Protein AF-A0A4Q4YLE3-F1 (afdb_monomer_lite)

Secondary structure (DSSP, 8-state):
--TT-SEEEEEEEGGGHHHHHHHHHHHHHHTTTSTT-EEEEEEE-SSGGGGGGS-HHHHHHHHHTTEEEE-PSPHHHH----HHHHHHHHHHH-SS-EEEEEES-HHHHHHHHHHHHHHHHH-TTS---------

Foldseek 3Di:
DQVPFLEEEFEEEQPQCVVRVVVLVVCLVCCVPDPNRAAEYEYAAQDPVSVVVDPVVSVVVSVVSRYHYHYDDHCPVVNDDPPLVVLLVCLVPDQAEYEYEYDYDPVNVVSSVVSVVVSVVVPVPGHHDYDYDDD

pLDDT: mean 82.59, std 16.85, range [38.06, 97.81]

Sequence (135 aa):
MLRGSHTAALVAGGSGIAVVFPLAWDLAQRSATAARRKVMLYWVIHSRAQRSWIPEERLDELRRRGVHVTIPEPTAEAGRPDVPAYVAGLASAASGTVGIVVSGPDGLSRSVRNTYAQALRRAVDGRLRVEQFAR

Radius of gyration: 14.25 Å; chains: 1; bounding box: 35×24×41 Å

Structure (mmCIF, N/CA/C/O backbone):
data_AF-A0A4Q4YLE3-F1
#
_entry.id   AF-A0A4Q4YLE3-F1
#
loop_
_atom_site.group_PDB
_atom_site.id
_atom_site.type_symbol
_atom_site.label_atom_id
_atom_site.label_alt_id
_atom_site.label_comp_id
_atom_site.label_asym_id
_atom_site.label_entity_id
_atom_site.label_seq_id
_atom_site.pdbx_PDB_ins_code
_atom_site.Cartn_x
_atom_site.Cartn_y
_atom_site.Cartn_z
_atom_site.occupancy
_atom_site.B_iso_or_equiv
_atom_site.auth_seq_id
_atom_site.auth_comp_id
_atom_site.auth_asym_id
_atom_site.auth_atom_id
_atom_site.pdbx_PDB_model_num
ATOM 1 N N . MET A 1 1 ? -6.513 -7.805 14.647 1.00 50.25 1 MET A N 1
ATOM 2 C CA . MET A 1 1 ? -5.983 -8.665 13.568 1.00 50.25 1 MET A CA 1
ATOM 3 C C . MET A 1 1 ? -6.444 -8.197 12.187 1.00 50.25 1 MET A C 1
ATOM 5 O O . MET A 1 1 ? -7.093 -8.977 11.517 1.00 50.25 1 MET A O 1
ATOM 9 N N . LEU A 1 2 ? -6.195 -6.943 11.755 1.00 45.50 2 LEU A N 1
ATOM 10 C CA . LEU A 1 2 ? -6.776 -6.216 10.583 1.00 45.50 2 LEU A CA 1
ATOM 11 C C . LEU A 1 2 ? -8.322 -6.155 10.553 1.00 45.50 2 LEU A C 1
ATOM 13 O O . LEU A 1 2 ? -8.935 -5.104 10.404 1.00 45.50 2 LEU A O 1
ATOM 17 N N . ARG A 1 3 ? -8.948 -7.301 10.791 1.00 47.16 3 ARG A N 1
ATOM 18 C CA . ARG A 1 3 ? -10.353 -7.627 11.028 1.00 47.16 3 ARG A CA 1
ATOM 19 C C . ARG A 1 3 ? -11.019 -6.860 12.173 1.00 47.16 3 ARG A C 1
ATOM 21 O O . ARG A 1 3 ? -12.242 -6.890 12.246 1.00 47.16 3 ARG A O 1
ATOM 28 N N . GLY A 1 4 ? -10.258 -6.166 13.023 1.00 49.62 4 GLY 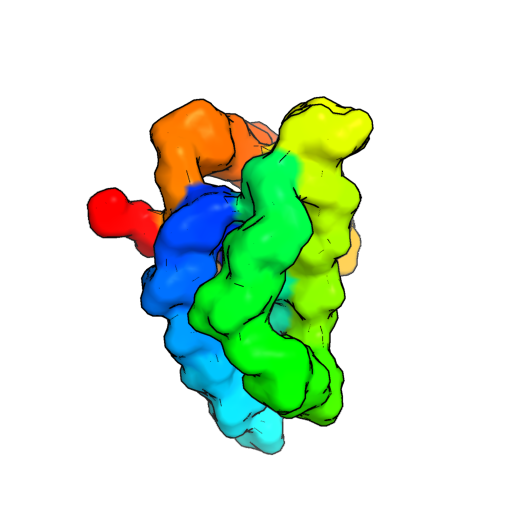A N 1
ATOM 29 C CA . GLY A 1 4 ? -10.769 -5.275 14.079 1.00 49.62 4 GLY A CA 1
ATOM 30 C C . GLY A 1 4 ? -10.410 -3.798 13.872 1.00 49.62 4 GLY A C 1
ATOM 31 O O . GLY A 1 4 ? -10.728 -2.970 14.721 1.00 49.62 4 GLY A O 1
ATOM 32 N N . SER A 1 5 ? -9.725 -3.469 12.770 1.00 58.47 5 SER A N 1
ATOM 33 C CA . SER A 1 5 ? -9.302 -2.102 12.464 1.00 58.47 5 SER A CA 1
ATOM 34 C C . SER A 1 5 ? -10.396 -1.352 11.705 1.00 58.47 5 SER A C 1
ATOM 36 O O . SER A 1 5 ? -11.073 -1.944 10.862 1.00 58.47 5 SER A O 1
ATOM 38 N N . HIS A 1 6 ? -10.592 -0.068 11.998 1.00 72.44 6 HIS A N 1
ATOM 39 C CA . HIS A 1 6 ? -11.520 0.789 11.248 1.00 72.44 6 HIS A CA 1
ATOM 40 C C . HIS A 1 6 ? -10.956 1.132 9.864 1.00 72.44 6 HIS A C 1
ATOM 42 O O . HIS A 1 6 ? -11.708 1.246 8.896 1.00 72.44 6 HIS A O 1
ATOM 48 N N . THR A 1 7 ? -9.625 1.195 9.763 1.00 84.12 7 THR A N 1
ATOM 49 C CA . THR A 1 7 ? -8.896 1.405 8.511 1.00 84.12 7 THR A CA 1
ATOM 50 C C . THR A 1 7 ? -7.884 0.281 8.288 1.00 84.12 7 THR A C 1
ATOM 52 O O . THR A 1 7 ? -7.126 -0.069 9.188 1.00 84.12 7 THR A O 1
ATOM 55 N N . ALA A 1 8 ? -7.841 -0.284 7.085 1.00 87.62 8 ALA A N 1
ATOM 56 C CA . ALA A 1 8 ? -6.843 -1.255 6.648 1.00 87.62 8 ALA A CA 1
ATOM 57 C C . ALA A 1 8 ? -6.058 -0.682 5.464 1.00 87.62 8 ALA A C 1
ATOM 59 O O . ALA A 1 8 ? -6.642 -0.393 4.422 1.00 87.62 8 ALA A O 1
ATOM 60 N N . ALA A 1 9 ? -4.746 -0.525 5.622 1.00 90.25 9 ALA A N 1
ATOM 61 C CA . ALA A 1 9 ? -3.834 -0.056 4.592 1.00 90.25 9 ALA A CA 1
ATOM 62 C C . ALA A 1 9 ? -2.948 -1.206 4.099 1.00 90.25 9 ALA A C 1
ATOM 64 O O . ALA A 1 9 ? -2.269 -1.885 4.865 1.00 90.25 9 ALA A O 1
ATOM 65 N N . LEU A 1 10 ? -2.989 -1.434 2.796 1.00 93.12 10 LEU A N 1
ATOM 66 C CA . LEU A 1 10 ? -2.396 -2.563 2.102 1.00 93.12 10 LEU A CA 1
ATOM 67 C C . LEU A 1 10 ? -1.394 -1.999 1.092 1.00 93.12 10 LEU A C 1
ATOM 69 O O . LEU A 1 10 ? -1.792 -1.409 0.092 1.00 93.12 10 LEU A O 1
ATOM 73 N N . VAL A 1 11 ? -0.100 -2.124 1.373 1.00 94.75 11 VAL A N 1
ATOM 74 C CA . VAL A 1 11 ? 0.982 -1.544 0.570 1.00 94.75 11 VAL A CA 1
ATOM 75 C C . VAL A 1 11 ? 1.712 -2.648 -0.187 1.00 94.75 11 VAL A C 1
ATOM 77 O O . VAL A 1 11 ? 2.286 -3.555 0.412 1.00 94.75 11 VAL A O 1
ATOM 80 N N . ALA A 1 12 ? 1.720 -2.563 -1.510 1.00 95.56 12 ALA A N 1
ATOM 81 C CA . ALA A 1 12 ? 2.442 -3.477 -2.382 1.00 95.56 12 ALA A CA 1
ATOM 82 C C . ALA A 1 12 ? 3.566 -2.741 -3.118 1.00 95.56 12 ALA A C 1
ATOM 84 O O . ALA A 1 12 ? 3.356 -1.646 -3.631 1.00 95.56 12 ALA A O 1
ATOM 85 N N . GLY A 1 13 ? 4.742 -3.353 -3.214 1.00 94.62 13 GLY A N 1
ATOM 86 C CA . GLY A 1 13 ? 5.823 -2.932 -4.102 1.00 94.62 13 GLY A CA 1
ATOM 87 C C . GLY A 1 13 ? 6.113 -4.013 -5.130 1.00 94.62 13 GLY A C 1
ATOM 88 O O . GLY A 1 13 ? 6.454 -5.135 -4.751 1.00 94.62 13 GLY A O 1
ATOM 89 N N . GLY A 1 14 ? 5.986 -3.688 -6.417 1.00 93.38 14 GLY A N 1
ATOM 90 C CA . GLY A 1 14 ? 6.179 -4.637 -7.507 1.00 93.38 14 GLY A CA 1
ATOM 91 C C . GLY A 1 14 ? 5.360 -5.907 -7.276 1.00 93.38 14 GLY A C 1
ATOM 92 O O . GLY A 1 14 ? 4.133 -5.848 -7.182 1.00 93.38 14 GLY A O 1
ATOM 93 N N . SER A 1 15 ? 6.041 -7.056 -7.181 1.00 92.62 15 SER A N 1
ATOM 94 C CA . SER A 1 15 ? 5.414 -8.387 -7.124 1.00 92.62 15 SER A CA 1
ATOM 95 C C . SER A 1 15 ? 4.742 -8.685 -5.788 1.00 92.62 15 SER A C 1
ATOM 97 O O . SER A 1 15 ? 3.935 -9.609 -5.708 1.00 92.62 15 SER A O 1
ATOM 99 N N . GLY A 1 16 ? 4.974 -7.858 -4.760 1.00 91.88 16 GLY A N 1
ATOM 100 C CA . GLY A 1 16 ? 4.255 -7.945 -3.488 1.00 91.88 16 GLY A CA 1
ATOM 101 C C . GLY A 1 16 ? 2.732 -7.831 -3.634 1.00 91.88 16 GLY A C 1
ATOM 102 O O . GLY A 1 16 ? 1.990 -8.265 -2.753 1.00 91.88 16 GLY A O 1
ATOM 103 N N . ILE A 1 17 ? 2.237 -7.334 -4.776 1.00 95.81 17 ILE A N 1
ATOM 104 C CA . ILE A 1 17 ? 0.808 -7.337 -5.105 1.00 95.81 17 ILE A CA 1
ATOM 105 C C . ILE A 1 17 ? 0.196 -8.741 -5.099 1.00 95.81 17 ILE A C 1
ATOM 107 O O . ILE A 1 17 ? -0.958 -8.882 -4.710 1.00 95.81 17 ILE A O 1
ATOM 111 N N . ALA A 1 18 ? 0.964 -9.787 -5.423 1.00 92.50 18 ALA A N 1
ATOM 112 C CA . ALA A 1 18 ? 0.488 -11.170 -5.390 1.00 92.50 18 ALA A CA 1
ATOM 113 C C . ALA A 1 18 ? 0.071 -11.616 -3.975 1.00 92.50 18 ALA A C 1
ATOM 115 O O . ALA A 1 18 ? -0.813 -12.454 -3.819 1.00 92.50 18 ALA A O 1
ATOM 116 N N . VAL A 1 19 ? 0.674 -11.023 -2.939 1.00 90.31 19 VAL A N 1
ATOM 117 C CA . VAL A 1 19 ? 0.323 -11.263 -1.531 1.00 90.31 19 VAL A CA 1
ATOM 118 C C . VAL A 1 19 ? -0.781 -10.312 -1.077 1.00 90.31 19 VAL A C 1
ATOM 120 O O . VAL A 1 19 ? -1.713 -10.704 -0.377 1.00 90.31 19 VAL A O 1
ATOM 123 N N . VAL A 1 20 ? -0.675 -9.043 -1.464 1.00 93.75 20 VAL A N 1
ATOM 124 C CA . VAL A 1 20 ? -1.514 -7.964 -0.934 1.00 93.75 20 VAL A CA 1
ATOM 125 C C . VAL A 1 20 ? -2.904 -7.936 -1.577 1.00 93.75 20 VAL A C 1
ATOM 127 O O . VAL A 1 20 ? -3.891 -7.667 -0.891 1.00 93.75 20 VAL A O 1
ATOM 130 N N . PHE A 1 21 ? -3.015 -8.247 -2.869 1.00 95.19 21 PHE A N 1
ATOM 131 C CA . PHE A 1 21 ? -4.281 -8.204 -3.600 1.00 95.19 21 PHE A CA 1
ATOM 132 C C . PHE A 1 21 ? -5.327 -9.200 -3.060 1.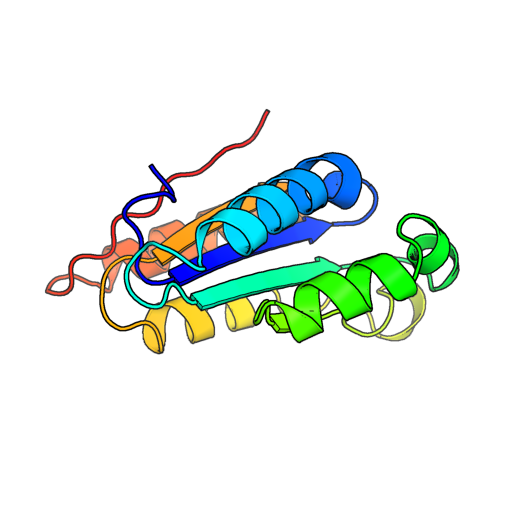00 95.19 21 PHE A C 1
ATOM 134 O O . PHE A 1 21 ? -6.447 -8.764 -2.786 1.00 95.19 21 PHE A O 1
ATOM 141 N N . PRO A 1 22 ? -5.015 -10.492 -2.808 1.00 93.94 22 PRO A N 1
ATOM 142 C CA . PRO A 1 22 ? -5.981 -11.414 -2.202 1.00 93.94 22 PRO A CA 1
ATOM 143 C C . PRO A 1 22 ? -6.486 -10.954 -0.826 1.00 93.94 22 PRO A C 1
ATOM 145 O O . PRO A 1 22 ? -7.654 -11.157 -0.499 1.00 93.94 22 PRO A O 1
ATOM 148 N N . LEU A 1 23 ? -5.637 -10.285 -0.035 1.00 91.56 23 LEU A N 1
ATOM 149 C CA . LEU A 1 23 ? -6.031 -9.712 1.257 1.00 91.56 23 LEU A CA 1
ATOM 150 C C . LEU A 1 23 ? -6.983 -8.524 1.082 1.00 91.56 23 LEU A C 1
ATOM 152 O O . LEU A 1 23 ? -7.979 -8.431 1.801 1.00 91.56 23 LEU A O 1
ATOM 156 N N . ALA A 1 24 ? -6.714 -7.644 0.110 1.00 93.19 24 ALA A N 1
ATOM 157 C CA . ALA A 1 24 ? -7.631 -6.565 -0.259 1.00 93.19 24 ALA A CA 1
ATOM 158 C C . ALA A 1 24 ? -8.995 -7.126 -0.673 1.00 93.19 24 ALA A C 1
ATOM 160 O O . ALA A 1 24 ? -10.030 -6.627 -0.236 1.00 93.19 24 ALA A O 1
ATOM 161 N N . TRP A 1 25 ? -8.983 -8.201 -1.461 1.00 93.19 25 TRP A N 1
ATOM 162 C CA . TRP A 1 25 ? -10.181 -8.875 -1.942 1.00 93.19 25 TRP A CA 1
ATOM 163 C C . TRP A 1 25 ? -11.009 -9.500 -0.813 1.00 93.19 25 TRP A C 1
ATOM 165 O O . TRP A 1 25 ? -12.214 -9.266 -0.738 1.00 93.19 25 TRP A O 1
ATOM 175 N N . ASP A 1 26 ? -10.386 -10.251 0.105 1.00 90.69 26 ASP A N 1
ATOM 176 C CA . ASP A 1 26 ? -11.078 -10.830 1.271 1.00 90.69 26 ASP A CA 1
ATOM 177 C C . ASP A 1 26 ? -11.692 -9.738 2.159 1.00 90.69 26 ASP A C 1
ATOM 179 O O . ASP A 1 26 ? -12.844 -9.853 2.585 1.00 90.69 26 ASP A O 1
ATOM 183 N N . LEU A 1 27 ? -10.957 -8.645 2.398 1.00 87.81 27 LEU A N 1
ATOM 184 C CA . LEU A 1 27 ? -11.457 -7.518 3.185 1.00 87.81 27 LEU A CA 1
ATOM 185 C C . LEU A 1 27 ? -12.626 -6.806 2.493 1.00 87.81 27 LEU A C 1
ATOM 187 O O . LEU A 1 27 ? -13.603 -6.475 3.163 1.00 87.81 27 LEU A O 1
ATOM 191 N N . ALA A 1 28 ? -12.557 -6.613 1.174 1.00 88.56 28 ALA A N 1
ATOM 192 C CA . ALA A 1 28 ? -13.619 -5.987 0.390 1.00 88.56 28 ALA A CA 1
ATOM 193 C C . ALA A 1 28 ? -14.910 -6.818 0.395 1.00 88.56 28 ALA A C 1
ATOM 195 O O . ALA A 1 28 ? -15.994 -6.273 0.587 1.00 88.56 28 ALA A O 1
ATOM 196 N N . GLN A 1 29 ? -14.808 -8.144 0.242 1.00 85.75 29 GLN A N 1
ATOM 197 C CA . GLN A 1 29 ? -15.972 -9.038 0.258 1.00 85.75 29 GLN A CA 1
ATOM 198 C C . GLN A 1 29 ? -16.691 -9.046 1.611 1.00 85.75 29 GLN A C 1
ATOM 200 O O . GLN A 1 29 ? -17.917 -9.098 1.662 1.00 85.75 29 GLN A O 1
ATOM 205 N N . ARG A 1 30 ? -15.942 -8.963 2.714 1.00 75.62 30 ARG A N 1
ATOM 206 C CA . ARG A 1 30 ? -16.501 -9.014 4.075 1.00 75.62 30 ARG A CA 1
ATOM 207 C C . ARG A 1 30 ? -16.994 -7.662 4.596 1.00 75.62 30 ARG A C 1
ATOM 209 O O . ARG A 1 30 ? -17.662 -7.618 5.626 1.00 75.62 30 ARG A O 1
ATOM 216 N N . SER A 1 31 ? -16.673 -6.560 3.915 1.00 63.66 31 SER A N 1
ATOM 217 C CA 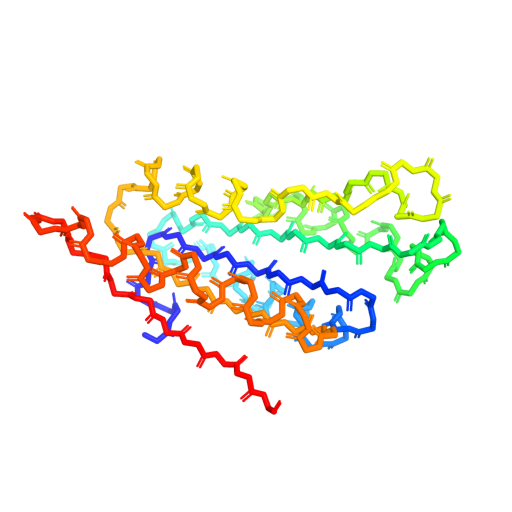. SER A 1 31 ? -17.063 -5.206 4.340 1.00 63.66 31 SER A CA 1
ATOM 218 C C . SER A 1 31 ? -18.573 -4.947 4.211 1.00 63.66 31 SER A C 1
ATOM 220 O O . SER A 1 31 ? -19.091 -4.019 4.820 1.00 63.66 31 SER A O 1
ATOM 222 N N . ALA A 1 32 ? -19.307 -5.797 3.480 1.00 56.81 32 ALA A N 1
ATOM 223 C CA . ALA A 1 32 ? -20.765 -5.709 3.371 1.00 56.81 32 ALA A CA 1
ATOM 224 C C . ALA A 1 32 ? -21.503 -5.994 4.699 1.00 56.81 32 ALA A C 1
ATOM 226 O O . ALA A 1 32 ? -22.635 -5.550 4.863 1.00 56.81 32 ALA A O 1
ATOM 227 N N . THR A 1 33 ? -20.880 -6.706 5.651 1.00 51.56 33 THR A N 1
ATOM 228 C CA . THR A 1 33 ? -21.538 -7.170 6.892 1.00 51.56 33 THR A CA 1
ATOM 229 C C . THR A 1 33 ? -20.926 -6.629 8.187 1.00 51.56 33 THR A C 1
ATOM 231 O O . THR A 1 33 ? -21.509 -6.806 9.252 1.00 51.56 33 THR A O 1
ATOM 234 N N . ALA A 1 34 ? -19.755 -5.988 8.139 1.00 52.91 34 ALA A N 1
ATOM 235 C CA . ALA A 1 34 ? -19.073 -5.435 9.310 1.00 52.91 34 ALA A CA 1
ATOM 236 C C . ALA A 1 34 ? -18.972 -3.909 9.190 1.00 52.91 34 ALA A C 1
ATOM 238 O O . ALA A 1 34 ? -18.701 -3.405 8.104 1.00 52.91 34 ALA A O 1
ATOM 239 N N . ALA A 1 35 ? -19.178 -3.187 10.299 1.00 56.50 35 ALA A N 1
ATOM 240 C CA . ALA A 1 35 ? -19.141 -1.723 10.382 1.00 56.50 35 ALA A CA 1
ATOM 241 C C . ALA A 1 35 ? -18.097 -1.093 9.434 1.00 56.50 35 ALA A C 1
ATOM 243 O O . ALA A 1 35 ? -16.904 -1.361 9.562 1.00 56.50 35 ALA A O 1
ATOM 244 N N . ARG A 1 36 ? -18.601 -0.298 8.477 1.00 65.56 36 ARG A N 1
ATOM 245 C CA . ARG A 1 36 ? -17.958 0.480 7.396 1.00 65.56 36 ARG A CA 1
ATOM 246 C C . ARG A 1 36 ? -16.417 0.613 7.474 1.00 65.56 36 ARG A C 1
ATOM 248 O O . ARG A 1 36 ? -15.886 1.699 7.706 1.00 65.56 36 ARG A O 1
ATOM 255 N N . ARG A 1 37 ? -15.680 -0.481 7.251 1.00 77.12 37 ARG A N 1
ATOM 256 C CA . ARG A 1 37 ? -14.207 -0.487 7.263 1.00 77.12 37 ARG A CA 1
ATOM 257 C C . ARG A 1 37 ? -13.676 0.218 6.020 1.00 77.12 37 ARG A C 1
ATOM 259 O O . ARG A 1 37 ? -14.029 -0.151 4.902 1.00 77.12 37 ARG A O 1
ATOM 266 N N . LYS A 1 38 ? -12.763 1.172 6.205 1.00 86.69 38 LYS A N 1
ATOM 267 C CA . LYS A 1 38 ? -12.014 1.787 5.102 1.00 86.69 38 LYS A CA 1
ATOM 268 C C . LYS A 1 38 ? -10.869 0.864 4.696 1.00 86.69 38 LYS A C 1
ATOM 270 O O . LYS A 1 38 ? -10.003 0.563 5.514 1.00 86.69 38 LYS A O 1
ATOM 275 N N . VAL A 1 39 ? -10.852 0.412 3.446 1.00 90.88 39 VAL A N 1
ATOM 276 C CA . VAL A 1 39 ? -9.759 -0.402 2.892 1.00 90.88 39 VAL A CA 1
ATOM 277 C C . VAL A 1 39 ? -9.026 0.424 1.841 1.00 90.88 39 VAL A C 1
ATOM 279 O O . VAL A 1 39 ? -9.654 1.013 0.962 1.00 90.88 39 VAL A O 1
ATOM 282 N N . MET A 1 40 ? -7.703 0.481 1.953 1.00 93.56 40 MET A N 1
ATOM 283 C CA . MET A 1 40 ? -6.819 1.271 1.102 1.00 93.56 40 MET A CA 1
ATOM 284 C C . MET A 1 40 ? -5.767 0.334 0.508 1.00 93.56 40 MET A C 1
ATOM 286 O O . MET A 1 40 ? -5.034 -0.303 1.262 1.00 93.56 40 MET A O 1
ATOM 290 N N . LEU A 1 41 ? -5.677 0.256 -0.816 1.00 96.38 41 LEU A N 1
ATOM 291 C CA . LEU A 1 41 ? -4.640 -0.469 -1.547 1.00 96.38 41 LEU A CA 1
ATOM 292 C C . LEU A 1 41 ? -3.709 0.545 -2.213 1.00 96.38 41 LEU A C 1
ATOM 294 O O . LEU A 1 41 ? -4.155 1.337 -3.034 1.00 96.38 41 LEU A O 1
ATOM 298 N N . TYR A 1 42 ? -2.423 0.505 -1.878 1.00 97.25 42 TYR A N 1
ATOM 299 C CA . TYR A 1 42 ? -1.391 1.348 -2.475 1.00 97.25 42 TYR A CA 1
ATOM 300 C C . TYR A 1 42 ? -0.341 0.467 -3.149 1.00 97.25 42 TYR A C 1
ATOM 302 O O . TYR A 1 42 ? 0.405 -0.233 -2.463 1.00 97.25 42 TYR A O 1
ATOM 310 N N . TRP A 1 43 ? -0.289 0.465 -4.480 1.00 97.81 43 TRP A N 1
ATOM 311 C CA . TRP A 1 43 ? 0.590 -0.428 -5.237 1.00 97.81 43 TRP A CA 1
ATOM 312 C C . TRP A 1 43 ? 1.639 0.346 -6.029 1.00 97.81 43 TRP A C 1
ATOM 314 O O . TRP A 1 43 ? 1.359 0.913 -7.078 1.00 97.81 43 TRP A O 1
ATOM 324 N N . VAL A 1 44 ? 2.870 0.345 -5.522 1.00 97.50 44 VAL A N 1
ATOM 325 C CA . VAL A 1 44 ? 4.037 0.940 -6.173 1.00 97.50 44 VAL A CA 1
ATOM 326 C C . VAL A 1 44 ? 4.556 -0.008 -7.246 1.00 97.50 44 VAL A C 1
ATOM 328 O O . VAL A 1 44 ? 4.991 -1.119 -6.935 1.00 97.50 44 VAL A O 1
ATOM 331 N N . ILE A 1 45 ? 4.573 0.452 -8.492 1.00 97.00 45 ILE A N 1
ATOM 332 C CA . ILE A 1 45 ? 5.114 -0.281 -9.640 1.00 97.00 45 ILE A CA 1
ATOM 333 C C . ILE A 1 45 ? 6.377 0.396 -10.166 1.00 97.00 45 ILE A C 1
ATOM 335 O O . ILE A 1 45 ? 6.529 1.610 -10.072 1.00 97.00 45 ILE A O 1
ATOM 339 N N . HIS A 1 46 ? 7.299 -0.388 -10.718 1.00 96.19 46 HIS A N 1
ATOM 340 C CA . HIS A 1 46 ? 8.501 0.137 -11.358 1.00 96.19 46 HIS A CA 1
ATOM 341 C C . HIS A 1 46 ? 8.247 0.564 -12.804 1.00 96.19 46 HIS A C 1
ATOM 343 O O . HIS A 1 46 ? 8.713 1.620 -13.215 1.00 96.19 46 HIS A O 1
ATOM 349 N N . SER A 1 47 ? 7.460 -0.215 -13.549 1.00 96.81 47 SER A N 1
ATOM 350 C CA . SER A 1 47 ? 7.114 0.056 -14.946 1.00 96.81 47 SER A CA 1
ATOM 351 C C . SER A 1 47 ? 5.625 -0.174 -15.203 1.00 96.81 47 SER A C 1
ATOM 353 O O . SER A 1 47 ? 4.987 -0.983 -14.523 1.00 96.81 47 SER A O 1
ATOM 355 N N . ARG A 1 48 ? 5.063 0.491 -16.224 1.00 95.19 48 ARG A N 1
ATOM 356 C CA . ARG A 1 48 ? 3.644 0.327 -16.612 1.00 95.19 48 ARG A CA 1
ATOM 357 C C . ARG A 1 48 ? 3.287 -1.112 -16.964 1.00 95.19 48 ARG A C 1
ATOM 359 O O . ARG A 1 48 ? 2.163 -1.525 -16.699 1.00 95.19 48 ARG A O 1
ATOM 366 N N . ALA A 1 49 ? 4.241 -1.885 -17.485 1.00 95.00 49 ALA A N 1
ATOM 367 C CA . ALA A 1 49 ? 4.049 -3.297 -17.810 1.00 95.00 49 ALA A CA 1
ATOM 368 C C . ALA A 1 49 ? 3.575 -4.119 -16.598 1.00 95.00 49 ALA A C 1
ATOM 370 O O . ALA A 1 49 ? 2.777 -5.040 -16.761 1.00 95.00 49 ALA A O 1
ATOM 371 N N . GLN A 1 50 ? 3.986 -3.752 -15.378 1.00 95.50 50 GLN A N 1
ATOM 372 C CA . GLN A 1 50 ? 3.554 -4.441 -14.159 1.00 95.50 50 GLN A CA 1
ATOM 373 C C . GLN A 1 50 ? 2.057 -4.284 -13.878 1.00 95.50 50 GLN A C 1
ATOM 375 O O . GLN A 1 50 ? 1.506 -5.140 -13.197 1.00 95.50 50 GLN A O 1
ATOM 380 N N . ARG A 1 51 ? 1.368 -3.271 -14.433 1.00 92.94 51 ARG A N 1
ATOM 381 C CA . ARG A 1 51 ? -0.097 -3.146 -14.297 1.00 92.94 51 ARG A CA 1
ATOM 382 C C . ARG A 1 51 ? -0.830 -4.374 -14.827 1.00 92.94 51 ARG A C 1
ATOM 384 O O . ARG A 1 51 ? -1.845 -4.739 -14.259 1.00 92.94 51 ARG A O 1
ATOM 391 N N . SER A 1 52 ? -0.285 -5.041 -15.847 1.00 94.62 52 SER A N 1
ATOM 392 C CA . SER A 1 52 ? -0.875 -6.260 -16.420 1.00 94.62 52 SER A CA 1
ATOM 393 C C . SER A 1 52 ? -0.941 -7.441 -15.444 1.00 94.62 52 SER A C 1
ATOM 395 O O . SER A 1 52 ? -1.684 -8.387 -15.685 1.00 94.62 52 SER A O 1
ATOM 397 N N . TRP A 1 53 ? -0.196 -7.403 -14.331 1.00 96.00 53 TRP A N 1
ATOM 398 C CA . TRP A 1 53 ? -0.196 -8.482 -13.340 1.00 96.00 53 TRP A CA 1
ATOM 399 C C . TRP A 1 53 ? -1.530 -8.632 -12.613 1.00 96.00 53 TRP A C 1
ATOM 401 O O . TRP A 1 53 ? -1.825 -9.715 -12.114 1.00 96.00 53 TRP A O 1
ATOM 411 N N . ILE A 1 54 ? -2.333 -7.567 -12.553 1.00 96.31 54 ILE A N 1
ATOM 412 C CA . ILE A 1 54 ? -3.709 -7.611 -12.066 1.00 96.31 54 ILE A CA 1
ATOM 413 C C . ILE A 1 54 ? -4.599 -7.038 -13.173 1.00 96.31 54 ILE A C 1
ATOM 415 O O . ILE A 1 54 ? -4.420 -5.872 -13.519 1.00 96.31 54 ILE A O 1
ATOM 419 N N . PRO A 1 55 ? -5.564 -7.805 -13.713 1.00 96.00 55 PRO A N 1
ATOM 420 C CA . PRO A 1 55 ? -6.496 -7.282 -14.708 1.00 96.00 55 PRO A CA 1
ATOM 421 C C . PRO A 1 55 ? -7.204 -6.024 -14.193 1.00 96.00 55 PRO A C 1
ATOM 423 O O . PRO A 1 55 ? -7.612 -5.979 -13.026 1.00 96.00 55 PRO A O 1
ATOM 426 N N . GLU A 1 56 ? -7.358 -5.002 -15.035 1.00 95.12 56 GLU A N 1
ATOM 427 C CA . GLU A 1 56 ? -7.954 -3.727 -14.610 1.00 95.12 56 GLU A CA 1
ATOM 428 C C . GLU A 1 56 ? -9.391 -3.934 -14.109 1.00 95.12 56 GLU A C 1
ATOM 430 O O . GLU A 1 56 ? -9.784 -3.338 -13.111 1.00 95.12 56 GLU A O 1
ATOM 435 N N . GLU A 1 57 ? -10.127 -4.895 -14.675 1.00 96.88 57 GLU A N 1
ATOM 436 C CA . GLU A 1 57 ? -11.481 -5.261 -14.251 1.00 96.88 57 GLU A CA 1
ATOM 437 C C . GLU A 1 57 ? -11.528 -5.692 -12.779 1.00 96.88 57 GLU A C 1
ATOM 439 O O . GLU A 1 57 ? -12.504 -5.428 -12.070 1.00 96.88 57 GLU A O 1
ATOM 444 N N . ARG A 1 58 ? -10.458 -6.338 -12.295 1.00 96.19 58 ARG A N 1
ATOM 445 C CA . ARG A 1 58 ? -10.322 -6.758 -10.895 1.00 96.19 58 ARG A CA 1
ATOM 446 C C . ARG A 1 58 ? -10.016 -5.573 -9.983 1.00 96.19 58 ARG A C 1
ATOM 448 O O . ARG A 1 58 ? -10.534 -5.523 -8.867 1.00 96.19 58 ARG A O 1
ATOM 455 N N . LEU A 1 59 ? -9.210 -4.613 -10.434 1.00 96.31 59 LEU A N 1
ATOM 456 C CA . LEU A 1 59 ? -8.977 -3.368 -9.696 1.00 96.31 59 LEU A CA 1
ATOM 457 C C . LEU A 1 59 ? -10.259 -2.530 -9.629 1.00 96.31 59 LEU A C 1
ATOM 459 O O . LEU A 1 59 ? -10.610 -2.025 -8.563 1.00 96.31 59 LEU A O 1
ATOM 463 N N . ASP A 1 60 ? -11.004 -2.458 -10.727 1.00 96.50 60 ASP A N 1
ATOM 464 C CA . ASP A 1 60 ? -12.291 -1.776 -10.786 1.00 96.50 60 ASP A CA 1
ATOM 465 C C . ASP A 1 60 ? -13.339 -2.439 -9.899 1.00 96.50 60 ASP A C 1
ATOM 467 O O . ASP A 1 60 ? -14.124 -1.747 -9.252 1.00 96.50 60 ASP A O 1
ATOM 471 N N . GLU A 1 61 ? -13.344 -3.769 -9.796 1.00 95.56 61 GLU A N 1
ATOM 472 C CA . GLU A 1 61 ? -14.221 -4.451 -8.849 1.00 95.56 61 GLU A CA 1
ATOM 473 C C . GLU A 1 61 ? -13.883 -4.093 -7.396 1.00 95.56 61 GLU A C 1
ATOM 475 O O . GLU A 1 61 ? -14.793 -3.817 -6.611 1.00 95.56 61 GLU A O 1
ATOM 480 N N . LEU A 1 62 ? -12.596 -4.024 -7.034 1.00 94.94 62 LEU A N 1
ATOM 481 C CA . LEU A 1 62 ? -12.189 -3.544 -5.710 1.00 94.94 62 LEU A CA 1
ATOM 482 C C . LEU A 1 62 ? -12.685 -2.113 -5.458 1.00 94.94 62 LEU A C 1
ATOM 484 O O . LEU A 1 62 ? -13.255 -1.847 -4.396 1.00 94.94 62 LEU A O 1
ATOM 488 N N . ARG A 1 63 ? -12.534 -1.214 -6.439 1.00 95.25 63 ARG A N 1
ATOM 489 C CA . ARG A 1 63 ? -13.029 0.171 -6.357 1.00 95.25 63 ARG A CA 1
ATOM 490 C C . ARG A 1 63 ? -14.543 0.218 -6.157 1.00 95.25 63 ARG A C 1
ATOM 492 O O . ARG A 1 63 ? -15.012 0.881 -5.234 1.00 95.25 63 ARG A O 1
ATOM 499 N N . ARG A 1 64 ? -15.312 -0.547 -6.944 1.00 93.31 64 ARG A N 1
ATOM 500 C CA . ARG A 1 64 ? -16.779 -0.657 -6.807 1.00 93.31 64 ARG A CA 1
ATOM 501 C C . ARG A 1 64 ? -17.207 -1.190 -5.439 1.00 93.31 64 ARG A C 1
ATOM 503 O O . ARG A 1 64 ? -18.247 -0.792 -4.927 1.00 93.31 64 ARG A O 1
ATOM 510 N N . ARG A 1 65 ? -16.398 -2.055 -4.825 1.00 90.69 65 ARG A N 1
ATOM 511 C CA . ARG A 1 65 ? -16.612 -2.576 -3.463 1.00 90.69 65 ARG A CA 1
ATOM 512 C C . ARG A 1 65 ? -16.153 -1.614 -2.355 1.00 90.69 65 ARG A C 1
ATOM 514 O O . ARG A 1 65 ? -16.216 -1.973 -1.182 1.00 90.69 65 ARG A O 1
ATOM 521 N N . GLY A 1 66 ? -15.706 -0.404 -2.698 1.00 90.88 66 GLY A N 1
ATOM 522 C CA . GLY A 1 66 ? -15.324 0.640 -1.743 1.00 90.88 66 GLY A CA 1
ATOM 523 C C . GLY A 1 66 ? -13.865 0.591 -1.282 1.00 90.88 66 GLY A C 1
ATOM 524 O O . GLY A 1 66 ? -13.516 1.245 -0.297 1.00 90.88 66 GLY A O 1
ATOM 525 N N . VAL A 1 67 ? -13.004 -0.172 -1.964 1.00 93.12 67 VAL A N 1
ATOM 526 C CA . VAL A 1 67 ? -11.555 -0.114 -1.738 1.00 93.12 67 VAL A CA 1
ATOM 527 C C . VAL A 1 67 ? -10.979 1.089 -2.473 1.00 93.12 67 VAL A C 1
ATOM 529 O O . VAL A 1 67 ? -11.155 1.239 -3.679 1.00 93.12 67 VAL A O 1
ATOM 532 N N . HIS A 1 68 ? -10.221 1.919 -1.766 1.00 94.12 68 HIS A N 1
ATOM 533 C CA . HIS A 1 68 ? -9.478 3.004 -2.396 1.00 94.12 68 HIS A CA 1
ATOM 534 C C . HIS A 1 68 ? -8.186 2.434 -2.976 1.00 94.12 68 HIS A C 1
ATOM 536 O O . HIS A 1 68 ? -7.268 2.090 -2.231 1.00 94.12 68 HIS A O 1
ATOM 542 N N . VAL A 1 69 ? -8.142 2.286 -4.298 1.00 96.62 69 VAL A N 1
ATOM 543 C CA . VAL A 1 69 ? -6.983 1.755 -5.023 1.00 96.62 69 VAL A CA 1
ATOM 544 C C . VAL A 1 69 ? -6.167 2.910 -5.592 1.00 96.62 69 VAL A C 1
ATOM 546 O O . VAL A 1 69 ? -6.643 3.624 -6.473 1.00 96.62 69 VAL A O 1
ATOM 549 N N . THR A 1 70 ? -4.924 3.037 -5.138 1.00 97.06 70 THR A N 1
ATOM 550 C CA . THR A 1 70 ? -3.963 4.039 -5.598 1.00 97.06 70 THR A CA 1
ATOM 551 C C . THR A 1 70 ? -2.746 3.349 -6.204 1.00 97.06 70 THR A C 1
ATOM 553 O O . THR A 1 70 ? -2.092 2.529 -5.558 1.00 97.06 70 THR A O 1
ATOM 556 N N . ILE A 1 71 ? -2.427 3.705 -7.446 1.00 97.00 71 ILE A N 1
ATOM 557 C CA . ILE A 1 71 ? -1.231 3.262 -8.166 1.00 97.00 71 ILE A CA 1
ATOM 558 C C . ILE A 1 71 ? -0.519 4.546 -8.616 1.00 97.00 71 ILE A C 1
ATOM 560 O O . ILE A 1 71 ? -1.049 5.224 -9.496 1.00 97.00 71 ILE A O 1
ATOM 564 N N . PRO A 1 72 ? 0.596 4.951 -7.977 1.00 96.94 72 PRO A N 1
ATOM 565 C CA . PRO A 1 72 ? 1.350 6.130 -8.392 1.00 96.94 72 PRO A CA 1
ATOM 566 C C . PRO A 1 72 ? 1.988 5.926 -9.772 1.00 96.94 72 PRO A C 1
ATOM 568 O O . PRO A 1 72 ? 2.016 4.809 -10.300 1.00 96.94 72 PRO A O 1
ATOM 571 N N . GLU A 1 73 ? 2.535 7.003 -10.339 1.00 96.88 73 GLU A N 1
ATOM 572 C CA . GLU A 1 73 ? 3.358 6.896 -11.542 1.00 96.88 73 GLU A CA 1
ATOM 573 C C . GLU A 1 73 ? 4.505 5.892 -11.331 1.00 96.88 73 GLU A C 1
ATOM 575 O O . GLU A 1 73 ? 5.045 5.791 -10.220 1.00 96.88 73 GLU A O 1
ATOM 580 N N . PRO A 1 74 ? 4.863 5.110 -12.364 1.00 97.31 74 PRO A N 1
ATOM 581 C CA . PRO A 1 74 ? 5.900 4.101 -12.233 1.00 97.31 74 PRO A CA 1
ATOM 582 C C . PRO A 1 74 ? 7.226 4.702 -11.780 1.00 97.31 74 PRO A C 1
ATOM 584 O O . PRO A 1 74 ? 7.625 5.775 -12.232 1.00 97.31 74 PRO A O 1
ATOM 587 N N . THR A 1 75 ? 7.955 3.982 -10.929 1.00 96.62 75 THR A N 1
ATOM 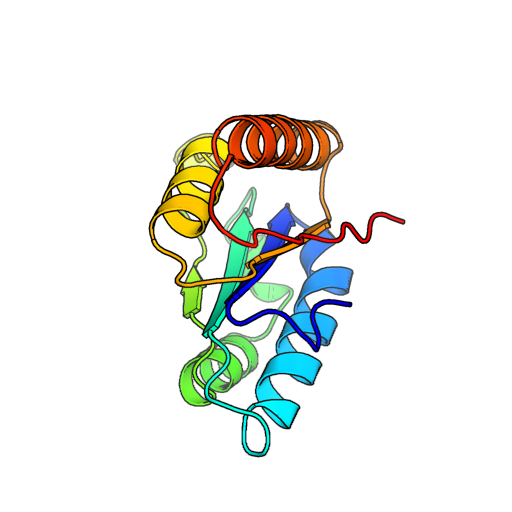588 C CA . THR A 1 75 ? 9.190 4.532 -10.359 1.00 96.62 75 THR A CA 1
ATOM 589 C C . THR A 1 75 ? 10.310 4.735 -11.372 1.00 96.62 75 THR A C 1
ATOM 591 O O . THR A 1 75 ? 11.207 5.529 -11.107 1.00 96.62 75 THR A O 1
ATOM 594 N N . ALA A 1 76 ? 10.263 4.060 -12.526 1.00 96.31 76 ALA A N 1
ATOM 595 C CA . ALA A 1 76 ? 11.165 4.323 -13.647 1.00 96.31 76 ALA A CA 1
ATOM 596 C C . ALA A 1 76 ? 10.889 5.666 -14.346 1.00 96.31 76 ALA A C 1
ATOM 598 O O . ALA A 1 76 ? 11.767 6.177 -15.030 1.00 96.31 76 ALA A O 1
ATOM 599 N N . GLU A 1 77 ? 9.685 6.224 -14.190 1.00 97.00 77 GLU A N 1
ATOM 600 C CA . GLU A 1 77 ? 9.241 7.442 -14.877 1.00 97.00 77 GLU A CA 1
ATOM 601 C C . GLU A 1 77 ? 9.278 8.660 -13.946 1.00 97.00 77 GLU A C 1
ATOM 603 O O . GLU A 1 77 ? 9.817 9.697 -14.316 1.00 97.00 77 GLU A O 1
ATOM 608 N N . ALA A 1 78 ? 8.758 8.521 -12.723 1.00 95.81 78 ALA A N 1
ATOM 609 C CA . ALA A 1 78 ? 8.605 9.628 -11.770 1.00 95.81 78 ALA A CA 1
ATOM 610 C C . ALA A 1 78 ? 9.474 9.488 -10.504 1.00 95.81 78 ALA A C 1
ATOM 612 O O . ALA A 1 78 ? 9.390 10.301 -9.584 1.00 95.81 78 ALA A O 1
ATOM 613 N N . GLY A 1 79 ? 10.313 8.449 -10.426 1.00 94.31 79 GLY A N 1
ATOM 614 C CA . GLY A 1 79 ? 11.091 8.142 -9.228 1.00 94.31 79 GLY A CA 1
ATOM 615 C C . GLY A 1 79 ? 10.268 7.475 -8.120 1.00 94.31 79 GLY A C 1
ATOM 616 O O . GLY A 1 79 ? 9.129 7.045 -8.303 1.00 94.31 79 GLY A O 1
ATOM 617 N N . ARG A 1 80 ? 10.870 7.300 -6.938 1.00 92.19 80 ARG A N 1
ATOM 618 C CA . ARG A 1 80 ? 10.207 6.601 -5.828 1.00 92.19 80 ARG A CA 1
ATOM 619 C C . ARG A 1 80 ? 9.142 7.511 -5.190 1.00 92.19 80 ARG A C 1
ATOM 621 O O . ARG A 1 80 ? 9.512 8.578 -4.707 1.00 92.19 80 ARG A O 1
ATOM 628 N N . PRO A 1 81 ? 7.870 7.080 -5.084 1.00 94.44 81 PRO A N 1
ATOM 629 C CA . PRO A 1 81 ? 6.856 7.847 -4.371 1.00 94.44 81 PRO A CA 1
ATOM 630 C C . PRO A 1 81 ? 7.162 7.903 -2.871 1.00 94.44 81 PRO A C 1
ATOM 632 O O . PRO A 1 81 ? 7.736 6.966 -2.302 1.00 94.44 81 PRO A O 1
ATOM 635 N N . ASP A 1 82 ? 6.713 8.968 -2.210 1.00 94.50 82 ASP A N 1
ATOM 636 C CA . ASP A 1 82 ? 6.836 9.125 -0.759 1.00 94.50 82 ASP A CA 1
ATOM 637 C C . ASP A 1 82 ? 5.798 8.264 -0.013 1.00 94.50 82 ASP A C 1
ATOM 639 O O . ASP A 1 82 ? 4.773 8.723 0.499 1.00 94.50 82 ASP A O 1
ATOM 643 N N . VAL A 1 83 ? 6.061 6.956 0.016 1.00 91.69 83 VAL A N 1
ATOM 644 C CA . VAL A 1 83 ? 5.250 5.984 0.761 1.00 91.69 83 VAL A CA 1
ATOM 645 C C . VAL A 1 83 ? 5.187 6.316 2.262 1.00 91.69 83 VAL A C 1
ATOM 647 O O . VAL A 1 83 ? 4.099 6.199 2.831 1.00 91.69 83 VAL A O 1
ATOM 650 N N . PRO A 1 84 ? 6.285 6.742 2.927 1.00 90.12 84 PRO A N 1
ATOM 651 C CA . PRO A 1 84 ? 6.228 7.268 4.289 1.00 90.12 84 PRO A CA 1
ATOM 652 C C . PRO A 1 84 ? 5.174 8.361 4.492 1.00 90.12 84 PRO A C 1
ATOM 654 O O . PRO A 1 84 ? 4.345 8.231 5.392 1.00 90.12 84 PRO A O 1
ATOM 657 N N . ALA A 1 85 ? 5.161 9.404 3.661 1.00 90.81 85 ALA A N 1
ATOM 658 C CA . ALA A 1 85 ? 4.186 10.485 3.785 1.00 90.81 85 ALA A CA 1
ATOM 659 C C . ALA A 1 85 ? 2.750 9.983 3.584 1.00 90.81 85 ALA A C 1
ATOM 661 O O . ALA A 1 85 ? 1.866 10.330 4.368 1.00 90.81 85 ALA A O 1
ATOM 662 N N . TYR A 1 86 ? 2.524 9.100 2.605 1.00 90.75 86 TYR A N 1
ATOM 663 C CA . TYR A 1 86 ? 1.215 8.478 2.387 1.00 90.75 86 TYR A CA 1
ATOM 664 C C . TYR A 1 86 ? 0.727 7.706 3.624 1.00 90.75 86 TYR A C 1
ATOM 666 O O . TYR A 1 86 ? -0.402 7.891 4.083 1.00 90.75 86 TYR A O 1
ATOM 674 N N . VAL A 1 87 ? 1.589 6.864 4.202 1.00 86.56 87 VAL A N 1
ATOM 675 C CA . VAL A 1 87 ? 1.274 6.074 5.401 1.00 86.56 87 VAL A CA 1
ATOM 676 C C . VAL A 1 87 ? 1.026 6.970 6.615 1.00 86.56 87 VAL A C 1
ATOM 678 O O . VAL A 1 87 ? 0.075 6.733 7.360 1.00 86.56 87 VAL A O 1
ATOM 681 N N . ALA A 1 88 ?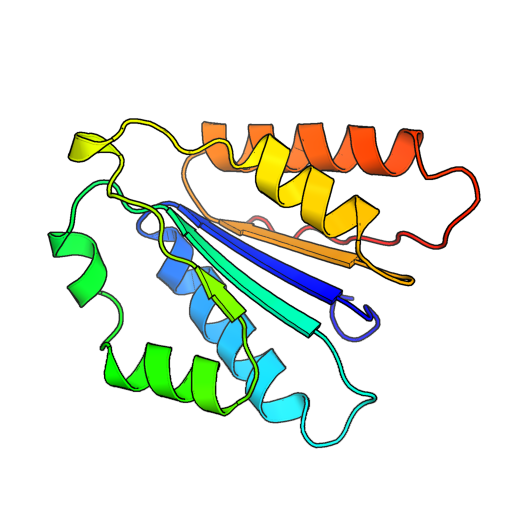 1.849 8.001 6.812 1.00 86.38 88 ALA A N 1
ATOM 682 C CA . ALA A 1 88 ? 1.688 8.949 7.909 1.00 86.38 88 ALA A CA 1
ATOM 683 C C . ALA A 1 88 ? 0.374 9.734 7.788 1.00 86.38 88 ALA A C 1
ATOM 685 O O . ALA A 1 88 ? -0.369 9.825 8.761 1.00 86.38 88 ALA A O 1
ATOM 686 N N . GLY A 1 89 ? 0.047 10.233 6.592 1.00 86.69 89 GLY A N 1
ATOM 687 C CA . GLY A 1 89 ? -1.215 10.926 6.331 1.00 86.69 89 GLY A CA 1
ATOM 688 C C . GLY A 1 89 ? -2.430 10.036 6.589 1.00 86.69 89 GLY A C 1
ATOM 689 O O . GLY A 1 89 ? -3.384 10.463 7.237 1.00 86.69 89 GLY A O 1
ATOM 690 N N . LEU A 1 90 ? -2.370 8.769 6.165 1.00 84.25 90 LEU A N 1
ATOM 691 C CA . LEU A 1 90 ? -3.423 7.788 6.428 1.00 84.25 90 LEU A CA 1
ATOM 692 C C . LEU A 1 90 ? -3.596 7.519 7.926 1.00 84.25 90 LEU A C 1
ATOM 694 O O . LEU A 1 90 ? -4.729 7.448 8.400 1.00 84.25 90 LEU A O 1
ATOM 698 N N . ALA A 1 91 ? -2.496 7.379 8.668 1.00 79.94 91 ALA A N 1
ATOM 699 C CA . ALA A 1 91 ? -2.539 7.178 10.112 1.00 79.94 91 ALA A CA 1
ATOM 700 C C . ALA A 1 91 ? -3.142 8.388 10.840 1.00 79.94 91 ALA A C 1
ATOM 702 O O . ALA A 1 91 ? -3.992 8.202 11.706 1.00 79.94 91 ALA A O 1
ATOM 703 N N . SER A 1 92 ? -2.762 9.607 10.451 1.00 81.75 92 SER A N 1
ATOM 704 C CA . SER A 1 92 ? -3.284 10.847 11.038 1.00 81.75 92 SER A CA 1
ATOM 705 C C . SER A 1 92 ? -4.761 11.093 10.716 1.00 81.75 92 SER A C 1
ATOM 707 O O . SER A 1 92 ? -5.486 11.635 11.544 1.00 81.75 92 SER A O 1
ATOM 709 N N . ALA A 1 93 ? -5.226 10.701 9.526 1.00 80.94 93 ALA A N 1
ATOM 710 C CA . ALA A 1 93 ? -6.613 10.896 9.098 1.00 80.94 93 ALA A CA 1
ATOM 711 C C . ALA A 1 93 ? -7.573 9.791 9.578 1.00 80.94 93 ALA A C 1
ATOM 713 O O . ALA A 1 93 ? -8.794 9.912 9.435 1.00 80.94 93 ALA A O 1
ATOM 714 N N . ALA A 1 94 ? -7.052 8.675 10.088 1.00 76.69 94 ALA A N 1
ATOM 715 C CA . ALA A 1 94 ? -7.876 7.557 10.510 1.00 76.69 94 ALA A CA 1
ATOM 716 C C . ALA A 1 94 ? -8.516 7.813 11.880 1.00 76.69 94 ALA A C 1
ATOM 718 O O . ALA A 1 94 ? -7.841 8.041 12.878 1.00 76.69 94 ALA A O 1
ATOM 719 N N . SER A 1 95 ? -9.839 7.673 11.951 1.00 70.31 95 SER A N 1
ATOM 720 C CA . SER A 1 95 ? -10.546 7.591 13.227 1.00 70.31 95 SER A CA 1
ATOM 721 C C . SER A 1 95 ? -10.423 6.166 13.777 1.00 70.31 95 SER A C 1
ATOM 723 O O . SER A 1 95 ? -11.019 5.230 13.243 1.00 70.31 95 SER A O 1
ATOM 725 N N . GLY A 1 96 ? -9.631 5.991 14.836 1.00 73.75 96 GLY A N 1
ATOM 726 C CA . GLY A 1 96 ? -9.470 4.718 15.541 1.00 73.75 96 GLY A CA 1
ATOM 727 C C . GLY A 1 96 ? -8.301 3.861 15.049 1.00 73.75 96 GLY A C 1
ATOM 728 O O . GLY A 1 96 ? -7.204 4.342 14.783 1.00 73.75 96 GLY A O 1
ATOM 729 N N . THR A 1 97 ? -8.522 2.551 14.991 1.00 76.25 97 THR A N 1
ATOM 730 C CA . THR A 1 97 ? -7.487 1.553 14.706 1.00 76.25 97 THR A CA 1
ATOM 731 C C . THR A 1 97 ? -7.166 1.481 13.211 1.00 76.25 97 THR A C 1
ATOM 733 O O . THR A 1 97 ? -8.044 1.213 12.389 1.00 76.25 97 THR A O 1
ATOM 736 N N . VAL A 1 98 ? -5.890 1.640 12.856 1.00 79.56 98 VAL A N 1
ATOM 737 C CA . VAL A 1 98 ? -5.350 1.347 11.515 1.00 79.56 98 VAL A CA 1
ATOM 738 C C . VAL A 1 98 ? -4.678 -0.022 11.549 1.00 79.56 98 VAL A C 1
ATOM 740 O O . VAL A 1 98 ? -4.098 -0.373 12.557 1.00 79.56 98 VAL A O 1
ATOM 743 N N . GLY A 1 99 ? -4.754 -0.825 10.495 1.00 82.94 99 GLY A N 1
ATOM 744 C CA . GLY A 1 99 ? -3.908 -2.007 10.278 1.00 82.94 99 GLY A CA 1
ATOM 745 C C . GLY A 1 99 ? -3.059 -1.799 9.025 1.00 82.94 99 GLY A C 1
ATOM 746 O O . GLY A 1 99 ? -3.593 -1.273 8.053 1.0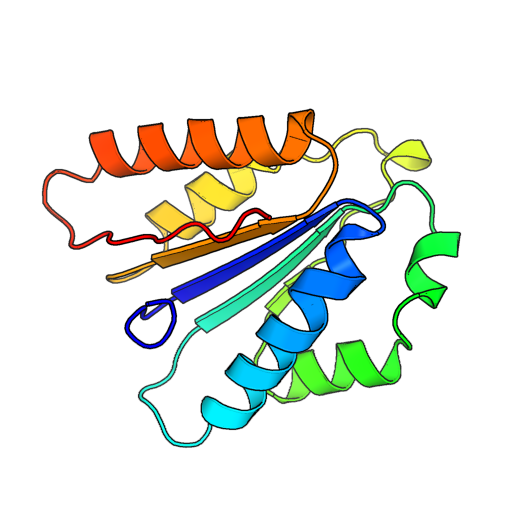0 82.94 99 GLY A O 1
ATOM 747 N N . ILE A 1 100 ? -1.780 -2.193 9.021 1.00 85.94 100 ILE A N 1
ATOM 748 C CA . ILE A 1 100 ? -0.890 -2.052 7.856 1.00 85.94 100 ILE A CA 1
ATOM 749 C C . ILE A 1 100 ? -0.298 -3.393 7.446 1.00 85.94 100 ILE A C 1
ATOM 751 O O . ILE A 1 100 ? 0.360 -4.064 8.233 1.00 85.94 100 ILE A O 1
ATOM 755 N N . VAL A 1 101 ? -0.458 -3.740 6.174 1.00 89.75 101 VAL A N 1
ATOM 756 C CA . VAL A 1 101 ? 0.283 -4.831 5.533 1.00 89.75 101 VAL A CA 1
ATOM 757 C C . VAL A 1 101 ? 1.178 -4.231 4.475 1.00 89.75 101 VAL A C 1
ATOM 759 O O . VAL A 1 101 ? 0.739 -3.376 3.711 1.00 89.75 101 VAL A O 1
ATOM 762 N N . VAL A 1 102 ? 2.422 -4.693 4.423 1.00 90.75 102 VAL A N 1
ATOM 763 C CA . VAL A 1 102 ? 3.369 -4.314 3.382 1.00 90.75 102 VAL A CA 1
ATOM 764 C C . VAL A 1 102 ? 4.027 -5.559 2.807 1.00 90.75 102 VAL A C 1
ATOM 766 O O . VAL A 1 102 ? 4.470 -6.428 3.554 1.00 90.75 102 VAL A O 1
ATOM 769 N N . SER A 1 103 ? 4.087 -5.644 1.481 1.00 90.62 103 SER A N 1
ATOM 770 C CA . SER A 1 103 ? 4.857 -6.660 0.764 1.00 90.62 103 SER A CA 1
ATOM 771 C C . SER A 1 103 ? 5.556 -6.018 -0.426 1.00 90.62 103 SER A C 1
ATOM 773 O O . SER A 1 103 ? 4.929 -5.318 -1.219 1.00 90.62 103 SER A O 1
ATOM 775 N N . GLY A 1 104 ? 6.860 -6.228 -0.552 1.00 89.62 104 GLY A N 1
ATOM 776 C CA . GLY A 1 104 ? 7.687 -5.636 -1.597 1.00 89.62 104 GLY A CA 1
ATOM 777 C C . GLY A 1 104 ? 9.158 -5.600 -1.179 1.00 89.62 104 GLY A C 1
ATOM 778 O O . GLY A 1 104 ? 9.502 -6.180 -0.147 1.00 89.62 104 GLY A O 1
ATOM 779 N N . PRO A 1 105 ? 10.020 -4.910 -1.949 1.00 88.88 105 PRO A N 1
ATOM 780 C CA . PRO A 1 105 ? 11.452 -4.834 -1.668 1.00 88.88 105 PRO A CA 1
ATOM 781 C C . PRO A 1 105 ? 11.751 -4.387 -0.232 1.00 88.88 105 PRO A C 1
ATOM 783 O O . PRO A 1 105 ? 11.051 -3.525 0.305 1.00 88.88 105 PRO A O 1
ATOM 786 N N . ASP A 1 106 ? 12.830 -4.897 0.363 1.00 86.88 106 ASP A N 1
ATOM 787 C CA . ASP A 1 106 ? 13.172 -4.654 1.774 1.00 86.88 106 ASP A CA 1
ATOM 788 C C . ASP A 1 106 ? 13.197 -3.176 2.159 1.00 86.88 106 ASP A C 1
ATOM 790 O O . ASP A 1 106 ? 12.729 -2.804 3.235 1.00 86.88 106 ASP A O 1
ATOM 794 N N . GLY A 1 107 ? 13.686 -2.314 1.263 1.00 86.06 107 GLY A N 1
ATOM 795 C CA . GLY A 1 107 ? 13.681 -0.867 1.470 1.00 86.06 107 GLY A CA 1
ATOM 796 C C . GLY A 1 107 ? 12.273 -0.300 1.679 1.00 86.06 107 GLY A C 1
ATOM 797 O O . GLY A 1 107 ? 12.076 0.507 2.582 1.00 86.06 107 GLY A O 1
ATOM 798 N N . LEU A 1 108 ? 11.283 -0.760 0.907 1.00 87.44 108 LEU A N 1
ATOM 799 C CA . LEU A 1 108 ? 9.882 -0.357 1.060 1.00 87.44 108 LEU A CA 1
ATOM 800 C C . LEU A 1 108 ? 9.318 -0.849 2.396 1.00 87.44 108 LEU A C 1
ATOM 802 O O . LEU A 1 108 ? 8.770 -0.059 3.165 1.00 87.44 108 LEU A O 1
ATOM 806 N N . SER A 1 109 ? 9.495 -2.138 2.690 1.00 86.81 109 SER A N 1
ATOM 807 C CA . SER A 1 109 ? 9.010 -2.757 3.927 1.00 86.81 109 SER A CA 1
ATOM 808 C C . SER A 1 109 ? 9.620 -2.094 5.167 1.00 86.81 109 SER A C 1
ATOM 810 O O . SER A 1 109 ? 8.904 -1.793 6.122 1.00 86.81 109 SER A O 1
ATOM 812 N N . ARG A 1 110 ? 10.926 -1.792 5.140 1.00 86.69 110 ARG A N 1
ATOM 813 C CA . ARG A 1 110 ? 11.634 -1.069 6.207 1.00 86.69 110 ARG A CA 1
ATOM 814 C C . ARG A 1 110 ? 11.120 0.363 6.354 1.00 86.69 110 ARG A C 1
ATOM 816 O O . ARG A 1 110 ? 10.851 0.774 7.479 1.00 86.69 110 ARG A O 1
ATOM 823 N N . SER A 1 111 ? 10.953 1.107 5.259 1.00 88.69 111 SER A N 1
ATOM 824 C CA . SER A 1 111 ? 10.426 2.477 5.301 1.00 88.69 111 SER A CA 1
ATOM 825 C C . SER A 1 111 ? 9.023 2.528 5.903 1.00 88.69 111 SER A C 1
ATOM 827 O O . SER A 1 111 ? 8.812 3.261 6.865 1.00 88.69 111 SER A O 1
ATOM 829 N N . VAL A 1 112 ? 8.093 1.696 5.417 1.00 87.94 112 VAL A N 1
ATOM 830 C CA . VAL A 1 112 ? 6.726 1.622 5.960 1.00 87.94 112 VAL A CA 1
ATOM 831 C C . VAL A 1 112 ? 6.749 1.259 7.443 1.00 87.94 112 VAL A C 1
ATOM 833 O O . VAL A 1 112 ? 6.074 1.910 8.237 1.00 87.94 112 VAL A O 1
ATOM 836 N N . ARG A 1 113 ? 7.560 0.270 7.840 1.00 83.31 113 ARG A N 1
ATOM 837 C CA . ARG A 1 113 ? 7.681 -0.160 9.241 1.00 83.31 113 ARG A CA 1
ATOM 838 C C . ARG A 1 113 ? 8.228 0.947 10.146 1.00 83.31 113 ARG A C 1
ATOM 840 O O . ARG A 1 113 ? 7.710 1.142 11.242 1.00 83.31 113 ARG A O 1
ATOM 847 N N . ASN A 1 114 ? 9.237 1.689 9.693 1.00 88.25 114 ASN A N 1
ATOM 848 C CA . ASN A 1 114 ? 9.833 2.783 10.460 1.00 88.25 114 ASN A CA 1
ATOM 849 C C . ASN A 1 114 ? 8.856 3.950 10.630 1.00 88.25 114 ASN A C 1
ATOM 851 O O . ASN A 1 114 ? 8.662 4.428 11.747 1.00 88.25 114 ASN A O 1
ATOM 855 N N . THR A 1 115 ? 8.204 4.376 9.547 1.00 87.44 115 THR A N 1
ATOM 856 C CA . THR A 1 115 ? 7.158 5.406 9.594 1.00 87.44 115 THR A CA 1
ATOM 857 C C . THR A 1 115 ? 6.024 4.984 10.512 1.00 87.44 115 THR A C 1
ATOM 859 O O . THR A 1 115 ? 5.564 5.765 11.343 1.00 87.44 115 THR A O 1
ATOM 862 N N . TYR A 1 116 ? 5.617 3.722 10.410 1.00 78.06 116 TYR A N 1
ATOM 863 C CA . TYR A 1 116 ? 4.592 3.153 11.258 1.00 78.06 116 TYR A CA 1
ATOM 864 C C . TYR A 1 116 ? 4.975 3.204 12.749 1.00 78.06 116 TYR A C 1
ATOM 866 O O . TYR A 1 116 ? 4.210 3.711 13.570 1.00 78.06 116 TYR A O 1
ATOM 874 N N . ALA A 1 117 ? 6.182 2.760 13.102 1.00 81.00 117 ALA A N 1
ATOM 875 C CA . ALA A 1 117 ? 6.673 2.811 14.477 1.00 81.00 117 ALA A CA 1
ATOM 876 C C . ALA A 1 117 ? 6.735 4.250 15.025 1.00 81.00 117 ALA A C 1
ATOM 878 O O . ALA A 1 117 ? 6.443 4.482 16.198 1.00 81.00 117 ALA A O 1
ATOM 879 N N . GLN A 1 118 ? 7.075 5.231 14.184 1.00 81.38 118 GLN A N 1
ATOM 880 C CA . GLN A 1 118 ? 7.050 6.642 14.573 1.00 81.38 118 GLN A CA 1
ATOM 881 C C . GLN A 1 118 ? 5.626 7.170 14.781 1.00 81.38 118 GLN A C 1
ATOM 883 O O . GLN A 1 118 ? 5.399 7.930 15.722 1.00 81.38 118 GLN A O 1
ATOM 888 N N . ALA A 1 119 ? 4.668 6.772 13.940 1.00 75.31 119 ALA A N 1
ATOM 889 C CA . ALA A 1 119 ? 3.265 7.151 14.094 1.00 75.31 119 ALA A CA 1
ATOM 890 C C . ALA A 1 119 ? 2.674 6.609 15.407 1.00 75.31 119 ALA A C 1
ATOM 892 O O . ALA A 1 119 ? 2.009 7.352 16.123 1.00 75.31 119 ALA A O 1
ATOM 893 N N . LEU A 1 120 ? 3.003 5.366 15.785 1.00 68.81 120 LEU A N 1
ATOM 894 C CA . LEU A 1 120 ? 2.619 4.805 17.088 1.00 68.81 120 LEU A CA 1
ATOM 895 C C . LEU A 1 120 ? 3.143 5.625 18.266 1.00 68.81 120 LEU A C 1
ATOM 897 O O . LEU A 1 120 ? 2.392 5.905 19.194 1.00 68.81 120 LEU A O 1
ATOM 901 N N . ARG A 1 121 ? 4.423 6.020 18.234 1.00 67.12 121 ARG A N 1
ATOM 902 C CA . ARG A 1 121 ? 5.037 6.808 19.317 1.00 67.12 121 ARG A CA 1
ATOM 903 C C . ARG A 1 121 ? 4.381 8.174 19.500 1.00 67.12 121 ARG A C 1
ATOM 905 O O . ARG A 1 121 ? 4.416 8.704 20.600 1.00 67.12 121 ARG A O 1
ATOM 912 N N . ARG A 1 122 ? 3.825 8.750 18.432 1.00 65.19 122 ARG A N 1
ATOM 913 C CA . ARG A 1 122 ? 3.123 10.041 18.467 1.00 65.19 122 ARG A CA 1
ATOM 914 C C . ARG A 1 122 ? 1.657 9.907 18.883 1.00 65.19 122 ARG A C 1
ATOM 916 O O . ARG A 1 122 ? 1.088 10.873 19.370 1.00 65.19 122 ARG A O 1
ATOM 923 N N . ALA A 1 123 ? 1.059 8.728 18.729 1.00 59.44 123 ALA A N 1
ATOM 924 C CA . ALA A 1 123 ? -0.353 8.467 19.006 1.00 59.44 123 ALA A CA 1
ATOM 925 C C . ALA A 1 123 ? -0.663 8.205 20.496 1.00 59.44 123 ALA A C 1
ATOM 927 O O . ALA A 1 123 ? -1.558 7.416 20.806 1.00 59.44 123 ALA A O 1
ATOM 928 N N . VAL A 1 124 ? 0.040 8.869 21.423 1.00 48.00 124 VAL A N 1
ATOM 929 C CA . VAL A 1 124 ? -0.215 8.801 22.876 1.00 48.00 124 VAL A CA 1
ATOM 930 C C . VAL A 1 124 ? -1.494 9.584 23.225 1.00 48.00 124 VAL A C 1
ATOM 932 O O . VAL A 1 124 ? -1.416 10.609 23.877 1.00 48.00 124 VAL A O 1
ATOM 935 N N . ASP A 1 125 ? -2.635 9.145 22.678 1.00 47.12 125 ASP A N 1
ATOM 936 C CA . ASP A 1 125 ? -3.986 9.135 23.286 1.00 47.12 125 ASP A CA 1
ATOM 937 C C . ASP A 1 125 ? -5.080 8.562 22.344 1.00 47.12 125 ASP A C 1
ATOM 939 O O . ASP A 1 125 ? -6.281 8.670 22.586 1.00 47.12 125 ASP A O 1
ATOM 943 N N . GLY A 1 126 ? -4.704 7.927 21.229 1.00 40.44 126 GLY A N 1
ATOM 944 C CA . GLY A 1 126 ? -5.650 7.343 20.276 1.00 40.44 126 GLY A CA 1
ATOM 945 C C . GLY A 1 126 ? -5.327 5.877 20.050 1.00 40.44 126 GLY A C 1
ATOM 946 O O . GLY A 1 126 ? -4.178 5.534 19.796 1.00 40.44 126 GLY A O 1
ATOM 947 N N . ARG A 1 127 ? -6.329 4.992 20.140 1.00 44.91 127 ARG A N 1
ATOM 948 C CA . ARG A 1 127 ? -6.209 3.529 19.972 1.00 44.91 127 ARG A CA 1
ATOM 949 C C . ARG A 1 127 ? -5.738 3.131 18.559 1.00 44.91 127 ARG A C 1
ATOM 951 O O . ARG A 1 127 ? -6.499 2.559 17.785 1.00 44.91 127 ARG A O 1
ATOM 958 N N . LEU A 1 128 ? -4.476 3.382 18.228 1.00 45.84 128 LEU A N 1
ATOM 959 C CA . LEU A 1 128 ? -3.811 2.930 17.014 1.00 45.84 128 LEU A CA 1
ATOM 960 C C . LEU A 1 128 ? -3.157 1.571 17.301 1.00 45.84 128 LEU A C 1
ATOM 962 O O . LEU A 1 128 ? -2.034 1.491 17.783 1.00 45.84 128 LEU A O 1
ATOM 966 N N . ARG A 1 129 ? -3.878 0.476 17.039 1.00 43.34 129 ARG A N 1
ATOM 967 C CA . ARG A 1 129 ? -3.306 -0.880 17.024 1.00 43.34 129 ARG A CA 1
ATOM 968 C C . ARG A 1 129 ? -3.134 -1.338 15.589 1.00 43.34 129 ARG A C 1
ATOM 970 O O . ARG A 1 129 ? -4.134 -1.688 14.969 1.00 43.34 129 ARG A O 1
ATOM 977 N N . VAL A 1 130 ? -1.895 -1.389 15.107 1.00 46.72 130 VAL A N 1
ATOM 978 C CA . VAL A 1 130 ? -1.578 -1.909 13.771 1.00 46.72 130 VAL A CA 1
ATOM 979 C C . VAL A 1 130 ? -0.706 -3.151 13.863 1.00 46.72 130 VAL A C 1
ATOM 981 O O . VAL A 1 130 ? 0.177 -3.280 14.712 1.00 46.72 130 VAL A O 1
ATOM 984 N N . GLU A 1 131 ? -1.002 -4.091 12.977 1.00 49.56 131 GLU A N 1
ATOM 985 C CA . GLU A 1 131 ? -0.419 -5.425 12.942 1.00 49.56 131 GLU A CA 1
ATOM 986 C C . GLU A 1 131 ? 0.218 -5.634 11.576 1.00 49.56 131 GLU A C 1
ATOM 988 O O . GLU A 1 131 ? -0.427 -5.387 10.559 1.00 49.56 131 GLU A O 1
ATOM 993 N N . GLN A 1 132 ? 1.472 -6.078 11.578 1.00 52.06 132 GLN A N 1
ATOM 994 C CA . GLN A 1 132 ? 2.275 -6.308 10.386 1.00 52.06 132 GLN A CA 1
ATOM 995 C C . GLN A 1 132 ? 2.215 -7.788 10.002 1.00 52.06 132 GLN A C 1
ATOM 997 O O . GLN A 1 132 ? 2.490 -8.654 10.829 1.00 52.06 132 GLN A O 1
ATOM 1002 N N . PHE A 1 133 ? 1.961 -8.067 8.725 1.00 45.78 133 PHE A N 1
ATOM 1003 C CA . PHE A 1 133 ? 2.188 -9.381 8.125 1.00 45.78 133 PHE A CA 1
ATOM 1004 C C . PHE A 1 133 ? 3.268 -9.221 7.057 1.00 45.78 133 PHE A C 1
ATOM 1006 O O . PHE A 1 133 ? 2.996 -8.743 5.960 1.00 45.78 133 PHE A O 1
ATOM 1013 N N . ALA A 1 134 ? 4.506 -9.551 7.415 1.00 40.25 134 ALA A N 1
ATOM 1014 C CA . ALA A 1 134 ? 5.578 -9.791 6.459 1.00 40.25 134 ALA A CA 1
ATOM 1015 C C . ALA A 1 134 ? 5.888 -11.288 6.543 1.00 40.25 134 ALA A C 1
ATOM 1017 O O . ALA A 1 134 ? 6.016 -11.803 7.654 1.00 40.25 134 ALA A O 1
ATOM 1018 N N . ARG A 1 135 ? 5.923 -11.975 5.400 1.00 38.06 135 ARG A N 1
ATOM 1019 C CA . ARG A 1 135 ? 6.626 -13.256 5.308 1.00 38.06 135 ARG A CA 1
ATOM 1020 C C . ARG A 1 135 ? 8.098 -12.971 5.079 1.00 38.06 135 ARG A C 1
ATOM 1022 O O . ARG A 1 135 ? 8.365 -11.989 4.351 1.00 38.06 135 ARG A O 1
#